Protein AF-A0A2N3QQK0-F1 (afdb_monomer_lite)

pLDDT: mean 73.05, std 14.26, range [42.62, 96.12]

Structure (mmCIF, N/CA/C/O backbone):
data_AF-A0A2N3QQK0-F1
#
_entry.id   AF-A0A2N3QQK0-F1
#
loop_
_atom_site.group_PDB
_atom_site.id
_atom_site.type_symbol
_atom_site.label_atom_id
_atom_site.label_alt_id
_atom_site.label_comp_id
_atom_site.label_asym_id
_atom_site.label_entity_id
_atom_site.label_seq_id
_atom_site.pdbx_PDB_ins_code
_atom_site.Cartn_x
_atom_site.Cartn_y
_atom_site.Cartn_z
_atom_site.occupancy
_atom_site.B_iso_or_equiv
_atom_site.auth_seq_id
_atom_site.auth_comp_id
_atom_site.auth_asym_id
_atom_site.auth_atom_id
_atom_site.pdbx_PDB_model_num
ATOM 1 N N . MET A 1 1 ? 5.206 -11.199 6.654 1.00 63.97 1 MET A N 1
ATOM 2 C CA . MET A 1 1 ? 5.715 -9.999 5.952 1.00 63.97 1 MET A CA 1
ATOM 3 C C . MET A 1 1 ? 6.030 -8.966 7.013 1.00 63.97 1 MET A C 1
ATOM 5 O O . MET A 1 1 ? 5.240 -8.810 7.936 1.00 63.97 1 MET A O 1
ATOM 9 N N . THR A 1 2 ? 7.124 -8.226 6.865 1.00 67.69 2 THR A N 1
ATOM 10 C CA . THR A 1 2 ? 7.518 -7.205 7.840 1.00 67.69 2 THR A CA 1
ATOM 11 C C . THR A 1 2 ? 7.873 -5.904 7.140 1.00 67.69 2 THR A C 1
ATOM 13 O O . THR A 1 2 ? 8.523 -5.914 6.101 1.00 67.69 2 THR A O 1
ATOM 16 N N . ILE A 1 3 ? 7.465 -4.774 7.721 1.00 62.38 3 ILE A N 1
ATOM 17 C CA . ILE A 1 3 ? 8.006 -3.463 7.349 1.00 62.38 3 ILE A CA 1
ATOM 18 C C . ILE A 1 3 ? 8.975 -3.042 8.437 1.00 62.38 3 ILE A C 1
ATOM 20 O O . ILE A 1 3 ? 8.610 -3.002 9.618 1.00 62.38 3 ILE A O 1
ATOM 24 N N . SER A 1 4 ? 10.196 -2.714 8.040 1.00 62.34 4 SER A N 1
ATOM 25 C CA . SER A 1 4 ? 11.224 -2.181 8.925 1.00 62.34 4 SER A CA 1
ATOM 26 C C . SER A 1 4 ? 11.770 -0.876 8.361 1.00 62.34 4 SER A C 1
ATOM 28 O O . SER A 1 4 ? 11.905 -0.707 7.152 1.00 62.34 4 SER A O 1
ATOM 30 N N . ALA A 1 5 ? 12.063 0.079 9.240 1.00 55.03 5 ALA A N 1
ATOM 31 C CA . ALA A 1 5 ? 12.868 1.229 8.860 1.00 55.03 5 ALA A CA 1
ATOM 32 C C . ALA A 1 5 ? 14.339 0.798 8.855 1.00 55.03 5 ALA A C 1
ATOM 34 O O . ALA A 1 5 ? 14.814 0.184 9.814 1.00 55.03 5 ALA A O 1
ATOM 35 N N . THR A 1 6 ? 15.062 1.108 7.786 1.00 54.00 6 THR A N 1
ATOM 36 C CA . THR A 1 6 ? 16.513 0.966 7.742 1.00 54.00 6 THR A CA 1
ATOM 37 C C . THR A 1 6 ? 17.163 2.077 8.567 1.00 54.00 6 THR A C 1
ATOM 39 O O . THR A 1 6 ? 16.572 3.124 8.842 1.00 54.00 6 THR A O 1
ATOM 42 N N . THR A 1 7 ? 18.425 1.882 8.942 1.00 43.94 7 THR A N 1
ATOM 43 C CA . THR A 1 7 ? 19.236 2.884 9.654 1.00 43.94 7 THR A CA 1
ATOM 44 C C . THR A 1 7 ? 19.443 4.186 8.870 1.00 43.94 7 THR A C 1
ATOM 46 O O . THR A 1 7 ? 19.826 5.188 9.469 1.00 43.94 7 THR A O 1
ATOM 49 N N . SER A 1 8 ? 19.161 4.205 7.562 1.00 46.59 8 SER A N 1
ATOM 50 C CA . SER A 1 8 ? 19.188 5.397 6.703 1.00 46.59 8 SER A CA 1
ATOM 51 C C . SER A 1 8 ? 17.847 6.141 6.618 1.00 46.59 8 SER A C 1
ATOM 53 O O . SER A 1 8 ? 17.766 7.149 5.922 1.00 46.59 8 SER A O 1
ATOM 55 N N . GLY A 1 9 ? 16.798 5.672 7.306 1.00 52.69 9 GLY A N 1
ATOM 56 C CA . GLY A 1 9 ? 15.454 6.260 7.240 1.00 52.69 9 GLY A CA 1
ATOM 57 C C . GLY A 1 9 ? 14.627 5.816 6.028 1.00 52.69 9 GLY A C 1
ATOM 58 O O . GLY A 1 9 ? 13.525 6.323 5.825 1.00 52.69 9 GLY A O 1
ATOM 59 N N . THR A 1 10 ? 15.130 4.864 5.240 1.00 62.38 10 THR A N 1
ATOM 60 C CA . THR A 1 10 ? 14.392 4.217 4.147 1.00 62.38 10 THR A CA 1
ATOM 61 C C . THR A 1 10 ? 13.486 3.132 4.730 1.00 62.38 10 THR A C 1
ATOM 63 O O . THR A 1 10 ? 13.866 2.457 5.683 1.00 62.38 10 THR A O 1
ATOM 66 N N . MET A 1 11 ? 12.284 2.930 4.196 1.00 72.31 11 MET A N 1
ATOM 67 C CA . MET A 1 11 ? 11.454 1.793 4.611 1.00 72.31 11 MET A CA 1
ATOM 68 C C . MET A 1 11 ? 11.811 0.574 3.764 1.00 72.31 11 MET A C 1
ATOM 70 O O . MET A 1 11 ? 12.037 0.702 2.569 1.00 72.31 11 MET A O 1
ATOM 74 N N . MET A 1 12 ? 11.865 -0.604 4.371 1.00 78.31 12 MET A N 1
ATOM 75 C CA . MET A 1 12 ? 12.081 -1.876 3.691 1.00 78.31 12 MET A CA 1
ATOM 76 C C . MET A 1 12 ? 10.828 -2.729 3.841 1.00 78.31 12 MET A C 1
ATOM 78 O O . MET A 1 12 ? 10.286 -2.863 4.942 1.00 78.31 12 MET A O 1
ATOM 82 N N . LEU A 1 13 ? 10.376 -3.301 2.734 1.00 79.44 13 LEU A N 1
ATOM 83 C CA . LEU A 1 13 ? 9.324 -4.301 2.696 1.00 79.44 13 LEU A CA 1
ATOM 84 C C . LEU A 1 13 ? 9.964 -5.683 2.607 1.00 79.44 13 LEU A C 1
ATOM 86 O O . LEU A 1 13 ? 10.621 -5.985 1.617 1.00 79.44 13 LEU A O 1
ATOM 90 N N . ASP A 1 14 ? 9.763 -6.508 3.631 1.00 81.75 14 ASP A N 1
ATOM 91 C CA . ASP A 1 14 ? 10.235 -7.891 3.682 1.00 81.75 14 ASP A CA 1
ATOM 92 C C . ASP A 1 14 ? 9.081 -8.877 3.455 1.00 81.75 14 ASP A C 1
ATOM 94 O O . ASP A 1 14 ? 8.146 -8.992 4.257 1.00 81.75 14 ASP A O 1
ATOM 98 N N . LEU A 1 15 ? 9.180 -9.603 2.347 1.00 78.81 15 LEU A N 1
ATOM 99 C CA . LEU A 1 15 ? 8.233 -10.582 1.822 1.00 78.81 15 LEU A CA 1
ATOM 100 C C . LEU A 1 15 ? 8.830 -11.999 1.825 1.00 78.81 15 LEU A C 1
ATOM 102 O O . LEU A 1 15 ? 8.238 -12.908 1.252 1.00 78.81 15 LEU A O 1
ATOM 106 N N . THR A 1 16 ? 9.967 -12.230 2.495 1.00 82.25 16 THR A N 1
ATOM 107 C CA . THR A 1 16 ? 10.677 -13.528 2.523 1.00 82.25 16 THR A CA 1
ATOM 108 C C . THR A 1 16 ? 9.789 -14.700 2.957 1.00 82.25 16 THR A C 1
ATOM 110 O O . THR A 1 16 ? 9.992 -15.828 2.520 1.00 82.25 16 THR A O 1
ATOM 113 N N . GLY A 1 17 ? 8.765 -14.440 3.773 1.00 76.69 17 GLY A N 1
ATOM 114 C CA . GLY A 1 17 ? 7.794 -15.447 4.214 1.00 76.69 17 GLY A CA 1
ATOM 115 C C . GLY A 1 17 ? 6.589 -15.669 3.293 1.00 76.69 17 GLY A C 1
ATOM 116 O O . GLY A 1 17 ? 5.728 -16.460 3.656 1.00 76.69 17 GLY A O 1
ATOM 117 N N . MET A 1 18 ? 6.477 -14.969 2.159 1.00 76.75 18 MET A N 1
ATOM 118 C CA . MET A 1 18 ? 5.292 -15.044 1.288 1.00 76.75 18 MET A CA 1
ATOM 119 C C . MET A 1 18 ? 5.353 -16.157 0.238 1.00 76.75 18 MET A C 1
ATOM 121 O O . MET A 1 18 ? 4.313 -16.550 -0.275 1.00 76.75 18 MET A O 1
ATOM 125 N N . GLY A 1 19 ? 6.534 -16.698 -0.076 1.00 81.75 19 GLY A N 1
ATOM 126 C CA . GLY A 1 19 ? 6.656 -17.785 -1.052 1.00 81.75 19 GLY A CA 1
ATOM 127 C C . GLY A 1 19 ? 6.053 -17.421 -2.415 1.00 81.75 19 GLY A C 1
ATOM 128 O O . GLY A 1 19 ? 6.445 -16.419 -3.010 1.00 81.75 19 GLY A O 1
ATOM 129 N N . GLU A 1 20 ? 5.112 -18.235 -2.899 1.00 80.94 20 GLU A N 1
ATOM 130 C CA . GLU A 1 20 ? 4.430 -18.037 -4.190 1.00 80.94 20 GLU A CA 1
ATOM 131 C C . GLU A 1 20 ? 3.482 -16.828 -4.204 1.00 80.94 20 GLU A C 1
ATOM 133 O O . GLU A 1 20 ? 3.223 -16.278 -5.271 1.00 80.94 20 GLU A O 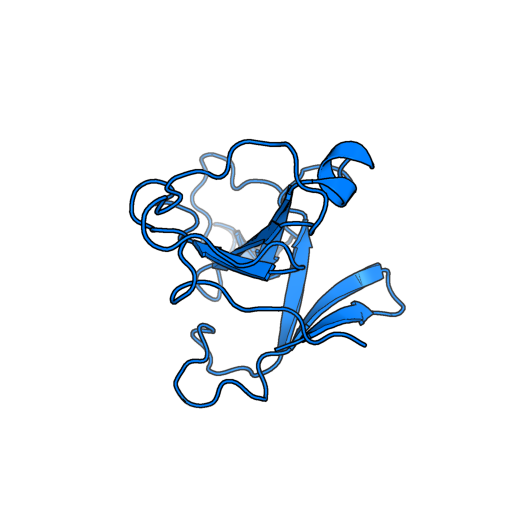1
ATOM 138 N N . ASP A 1 21 ? 3.031 -16.359 -3.037 1.00 76.62 21 ASP A N 1
ATOM 139 C CA . ASP A 1 21 ? 2.149 -15.191 -2.916 1.00 76.62 21 ASP A CA 1
ATOM 140 C C . ASP A 1 21 ? 2.919 -13.861 -2.986 1.00 76.62 21 ASP A C 1
ATOM 142 O O . ASP A 1 21 ? 2.347 -12.788 -2.785 1.00 76.62 21 ASP A O 1
ATOM 146 N N . ASN A 1 22 ? 4.233 -13.905 -3.230 1.00 79.44 22 ASN A N 1
ATOM 147 C CA . ASN A 1 22 ? 5.067 -12.715 -3.301 1.00 79.44 22 ASN A CA 1
ATOM 148 C C . ASN A 1 22 ? 4.644 -11.813 -4.482 1.00 79.44 22 ASN A C 1
ATOM 150 O O . ASN A 1 22 ? 4.799 -12.204 -5.640 1.00 79.44 22 ASN A O 1
ATOM 154 N N . PRO A 1 23 ? 4.176 -10.580 -4.216 1.00 74.50 23 PRO A N 1
ATOM 155 C CA . PRO A 1 23 ? 3.703 -9.666 -5.252 1.00 74.50 23 PRO A CA 1
ATOM 156 C C . PRO A 1 23 ? 4.825 -9.049 -6.107 1.00 74.50 23 PRO A C 1
ATOM 158 O O . PRO A 1 23 ? 4.513 -8.344 -7.066 1.00 74.50 23 PRO A O 1
ATOM 161 N N . LEU A 1 24 ? 6.109 -9.235 -5.766 1.00 78.00 24 LEU A N 1
ATOM 162 C CA . LEU A 1 24 ? 7.218 -8.595 -6.482 1.00 78.00 24 LEU A CA 1
ATOM 163 C C . LEU A 1 24 ? 7.513 -9.278 -7.832 1.00 78.00 24 LEU A C 1
ATOM 165 O O . LEU A 1 24 ? 7.818 -10.471 -7.842 1.00 78.00 24 LEU A O 1
ATOM 169 N N . PRO A 1 25 ? 7.511 -8.538 -8.963 1.00 72.94 25 PRO A N 1
ATOM 170 C CA . PRO A 1 25 ? 7.706 -9.099 -10.304 1.00 72.94 25 PRO A CA 1
ATOM 171 C C . PRO A 1 25 ? 9.015 -9.874 -10.482 1.00 72.94 25 PRO A C 1
ATOM 173 O O . PRO A 1 25 ? 9.047 -10.882 -11.186 1.00 72.94 25 PRO A O 1
ATOM 176 N N . SER A 1 26 ? 10.093 -9.425 -9.839 1.00 75.12 26 SER A N 1
ATOM 177 C CA . SER A 1 26 ? 11.402 -10.089 -9.851 1.00 75.12 26 SER A CA 1
ATOM 178 C C . SER A 1 26 ? 11.500 -11.323 -8.953 1.00 75.12 26 SER A C 1
ATOM 180 O O . SER A 1 26 ? 12.518 -12.015 -8.986 1.00 75.12 26 SER A O 1
ATOM 182 N N . GLY A 1 27 ? 10.496 -11.595 -8.114 1.00 75.56 27 GLY A N 1
ATOM 183 C CA . GLY A 1 27 ? 10.586 -12.608 -7.062 1.00 75.56 27 GLY A CA 1
ATOM 184 C C . GLY A 1 27 ? 11.558 -12.237 -5.935 1.00 75.56 27 GLY A C 1
ATOM 185 O O . GLY A 1 27 ? 11.860 -13.079 -5.088 1.00 75.56 27 GLY A O 1
ATOM 186 N N . ALA A 1 28 ? 12.051 -10.991 -5.904 1.00 81.19 28 ALA A N 1
ATOM 187 C CA . ALA A 1 28 ? 12.845 -10.475 -4.796 1.00 81.19 28 ALA A CA 1
ATOM 188 C C . ALA A 1 28 ? 12.074 -10.641 -3.482 1.00 81.19 28 ALA A C 1
ATOM 190 O O . ALA A 1 28 ? 10.862 -10.466 -3.445 1.00 81.19 28 ALA A O 1
ATOM 191 N N . SER A 1 29 ? 12.753 -10.985 -2.392 1.00 82.69 29 SER A N 1
ATOM 192 C CA . SER A 1 29 ? 12.100 -11.165 -1.091 1.00 82.69 29 SER A CA 1
ATOM 193 C C . SER A 1 29 ? 12.102 -9.898 -0.240 1.00 82.69 29 SER A C 1
ATOM 195 O O . SER A 1 29 ? 11.425 -9.846 0.781 1.00 82.69 29 SER A O 1
ATOM 197 N N . GLN A 1 30 ? 12.864 -8.881 -0.641 1.00 82.94 30 GLN A N 1
ATOM 198 C CA . GLN A 1 30 ? 12.973 -7.599 0.042 1.00 82.94 30 GLN A CA 1
ATOM 199 C C . GLN A 1 30 ? 13.031 -6.477 -0.991 1.00 82.94 30 GLN A C 1
ATOM 201 O O . GLN A 1 30 ? 13.686 -6.621 -2.024 1.00 82.94 30 GLN A O 1
ATOM 206 N N . VAL A 1 31 ? 12.361 -5.361 -0.713 1.00 79.69 31 VAL A N 1
ATOM 207 C CA . VAL A 1 31 ? 12.386 -4.179 -1.581 1.00 79.69 31 VAL A CA 1
ATOM 208 C C . VAL A 1 31 ? 12.326 -2.902 -0.758 1.00 79.69 31 VAL A C 1
ATOM 210 O O . VAL A 1 31 ? 11.565 -2.791 0.207 1.00 79.69 31 VAL A O 1
ATOM 213 N N . GLU A 1 32 ? 13.134 -1.919 -1.142 1.00 79.25 32 GLU A N 1
ATOM 214 C CA . GLU A 1 32 ? 13.042 -0.589 -0.554 1.00 79.25 32 GLU A CA 1
ATOM 215 C C . GLU A 1 32 ? 11.712 0.069 -0.931 1.00 79.25 32 GLU A C 1
ATOM 217 O O . GLU A 1 32 ? 11.184 -0.102 -2.029 1.00 79.25 32 GLU A O 1
ATOM 222 N N . MET A 1 33 ? 11.175 0.862 -0.016 1.00 77.00 33 MET A N 1
ATOM 223 C CA . MET A 1 33 ? 9.954 1.627 -0.189 1.00 77.00 33 MET A CA 1
ATOM 224 C C . MET A 1 33 ? 10.209 3.106 0.071 1.00 77.00 33 MET A C 1
ATOM 226 O O . MET A 1 33 ? 10.926 3.489 1.000 1.00 77.00 33 MET A O 1
ATOM 230 N N . GLY A 1 34 ? 9.545 3.933 -0.731 1.00 74.38 34 GLY A N 1
ATOM 231 C CA . GLY A 1 34 ? 9.444 5.372 -0.543 1.00 74.38 34 GLY A CA 1
ATOM 232 C C . GLY A 1 34 ? 8.024 5.797 -0.181 1.00 74.38 34 GLY A C 1
ATOM 233 O O . GLY A 1 34 ? 7.049 5.088 -0.437 1.00 74.38 34 GLY A O 1
ATOM 234 N N . TYR A 1 35 ? 7.910 6.986 0.403 1.00 74.06 35 TYR A N 1
ATOM 235 C CA . TYR A 1 35 ? 6.631 7.667 0.578 1.00 74.06 35 TYR A CA 1
ATOM 236 C C . TYR A 1 35 ? 6.041 8.036 -0.781 1.00 74.06 35 TYR A C 1
ATOM 238 O O . TYR A 1 35 ? 6.740 8.589 -1.626 1.00 74.06 35 TYR A O 1
ATOM 246 N N . PHE A 1 36 ? 4.738 7.828 -0.976 1.00 71.94 36 PHE A N 1
ATOM 247 C CA . PHE A 1 36 ? 4.047 8.322 -2.169 1.00 71.94 36 PHE A CA 1
ATOM 248 C C . PHE A 1 36 ? 3.700 9.826 -2.046 1.00 71.94 36 PHE A C 1
ATOM 250 O O . PHE A 1 36 ? 2.588 10.261 -2.333 1.00 71.94 36 PHE A O 1
ATOM 257 N N . TYR A 1 37 ? 4.657 10.642 -1.592 1.00 64.19 37 TYR A N 1
ATOM 258 C CA . TYR A 1 37 ? 4.487 12.065 -1.278 1.00 64.19 37 TYR A CA 1
ATOM 259 C C . TYR A 1 37 ? 5.749 12.850 -1.656 1.00 64.19 37 TYR A C 1
ATOM 261 O O . TYR A 1 37 ? 6.856 12.365 -1.447 1.00 64.19 37 TYR A O 1
ATOM 269 N N . GLN A 1 38 ? 5.595 14.072 -2.189 1.00 55.03 38 GLN A N 1
ATOM 270 C CA . GLN A 1 38 ? 6.721 14.930 -2.638 1.00 55.03 38 GLN A CA 1
ATOM 271 C C . GLN A 1 38 ? 7.602 15.447 -1.500 1.00 55.03 38 GLN A C 1
ATOM 273 O O . GLN A 1 38 ? 8.712 15.922 -1.725 1.00 55.03 38 GLN A O 1
AT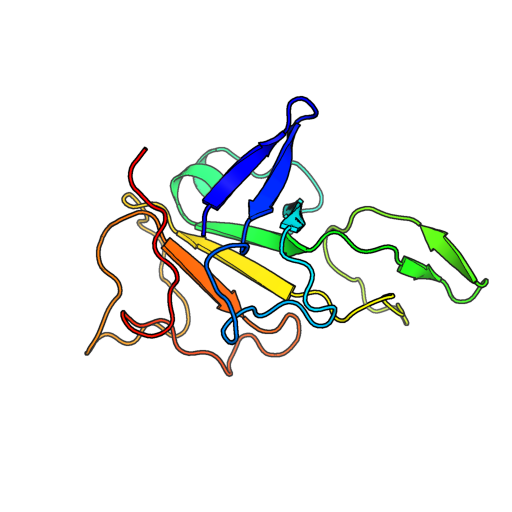OM 278 N N . SER A 1 39 ? 7.112 15.328 -0.277 1.00 59.69 39 SER A N 1
ATOM 279 C CA . SER A 1 39 ? 7.805 15.642 0.959 1.00 59.69 39 SER A CA 1
ATOM 280 C C . SER A 1 39 ? 7.438 14.589 2.005 1.00 59.69 39 SER A C 1
ATOM 282 O O . SER A 1 39 ? 6.443 13.877 1.828 1.00 59.69 39 SER A O 1
ATOM 284 N N . PRO A 1 40 ? 8.206 14.472 3.105 1.00 68.00 40 PRO A N 1
ATOM 285 C CA . PRO A 1 40 ? 7.817 13.619 4.219 1.00 68.00 40 PRO A CA 1
ATOM 286 C C . PRO A 1 40 ? 6.371 13.924 4.651 1.00 68.00 40 PRO A C 1
ATOM 288 O O . PRO A 1 40 ? 6.045 15.097 4.872 1.00 68.00 40 PRO A O 1
ATOM 291 N N . PRO A 1 41 ? 5.494 12.908 4.737 1.00 67.69 41 PRO A N 1
ATOM 292 C CA . PRO A 1 41 ? 4.098 13.122 5.084 1.00 67.69 41 PRO A CA 1
ATOM 293 C C . PRO A 1 41 ? 3.962 13.663 6.518 1.00 67.69 41 PRO A C 1
ATOM 295 O O . PRO A 1 41 ? 4.779 13.336 7.385 1.00 67.69 41 PRO A O 1
ATOM 298 N N . PRO A 1 42 ? 2.940 14.495 6.798 1.00 74.75 42 PRO A N 1
ATOM 299 C CA . PRO A 1 42 ? 2.692 14.993 8.147 1.00 74.75 42 PRO A CA 1
ATOM 300 C C . PRO A 1 42 ? 2.306 13.847 9.093 1.00 74.75 42 PRO A C 1
ATOM 302 O O . PRO A 1 42 ? 1.791 12.815 8.661 1.00 74.75 42 PRO A O 1
ATOM 305 N N . ALA A 1 43 ? 2.487 14.053 10.402 1.00 76.56 43 ALA A N 1
ATOM 306 C CA . ALA A 1 43 ? 2.185 13.044 11.425 1.00 76.56 43 ALA A CA 1
ATOM 307 C C . ALA A 1 43 ? 0.751 12.491 11.328 1.00 76.56 43 ALA A C 1
ATOM 309 O O . ALA A 1 43 ? 0.548 11.293 11.468 1.00 76.56 43 ALA A O 1
ATOM 310 N N . SER A 1 44 ? -0.230 13.327 10.971 1.00 78.06 44 SER A N 1
ATOM 311 C CA . SER A 1 44 ? -1.624 12.898 10.799 1.00 78.06 44 SER A CA 1
ATOM 312 C C . SER A 1 44 ? -1.810 11.806 9.739 1.00 78.06 44 SER A C 1
ATOM 314 O O . SER A 1 44 ? -2.689 10.965 9.890 1.00 78.06 44 SER A O 1
ATOM 316 N N . VAL A 1 45 ? -0.990 11.804 8.685 1.00 78.69 45 VAL A N 1
ATOM 317 C CA . VAL A 1 45 ? -0.994 10.767 7.640 1.00 78.69 45 VAL A CA 1
ATOM 318 C C . VAL A 1 45 ? -0.305 9.505 8.161 1.00 78.69 45 VAL A C 1
ATOM 320 O O . VAL A 1 45 ? -0.820 8.404 8.000 1.00 78.69 45 VAL A O 1
ATOM 323 N N . LEU A 1 46 ? 0.824 9.657 8.862 1.00 75.44 46 LEU A N 1
ATOM 324 C CA . LEU A 1 46 ? 1.533 8.534 9.488 1.00 75.44 46 LEU A CA 1
ATOM 325 C C . LEU A 1 46 ? 0.672 7.800 10.529 1.00 75.44 46 LEU A C 1
ATOM 327 O O . LEU A 1 46 ? 0.770 6.578 10.651 1.00 75.44 46 LEU A O 1
ATOM 331 N N . ASP A 1 47 ? -0.181 8.529 11.246 1.00 81.94 47 ASP A N 1
ATOM 332 C CA . ASP A 1 47 ? -1.042 7.990 12.298 1.00 81.94 47 ASP A CA 1
ATOM 333 C C . ASP A 1 47 ? -2.352 7.376 11.764 1.00 81.94 47 ASP A C 1
ATOM 335 O O . ASP A 1 47 ? -2.989 6.603 12.483 1.00 81.94 47 ASP A O 1
ATOM 339 N N . ASN A 1 48 ? -2.734 7.661 10.508 1.00 87.69 48 ASN A N 1
ATOM 340 C CA . ASN A 1 48 ? -3.941 7.131 9.854 1.00 87.69 48 ASN A CA 1
ATOM 341 C C . ASN A 1 48 ? -3.600 6.155 8.718 1.00 87.69 48 ASN A C 1
ATOM 343 O O . ASN A 1 48 ? -3.516 4.945 8.944 1.00 87.69 48 ASN A O 1
ATOM 347 N N . GLN A 1 49 ? -3.415 6.671 7.502 1.00 88.38 49 GLN A N 1
ATOM 348 C CA . GLN A 1 49 ? -3.115 5.891 6.304 1.00 88.38 49 GLN A CA 1
ATOM 349 C C . GLN A 1 49 ? -1.882 6.465 5.619 1.00 88.38 49 GLN A C 1
ATOM 351 O O . GLN A 1 49 ? -1.845 7.640 5.269 1.00 88.38 49 GLN A O 1
ATOM 356 N N . LEU A 1 50 ? -0.887 5.617 5.386 1.00 83.19 50 LEU A N 1
ATOM 357 C CA . LEU A 1 50 ? 0.354 5.992 4.728 1.00 83.19 50 LEU A CA 1
ATOM 358 C C . LEU A 1 50 ? 0.449 5.300 3.368 1.00 83.19 50 LEU A C 1
ATOM 360 O O . LEU A 1 50 ? 0.642 4.083 3.306 1.00 83.19 50 LEU A O 1
ATOM 364 N N . GLU A 1 51 ? 0.360 6.083 2.290 1.00 81.88 51 GLU A N 1
ATOM 365 C CA . GLU A 1 51 ? 0.630 5.599 0.933 1.00 81.88 51 GLU A CA 1
ATOM 366 C C . GLU A 1 51 ? 2.150 5.505 0.685 1.00 81.88 51 GLU A C 1
ATOM 368 O O . GLU A 1 51 ? 2.921 6.443 0.920 1.00 81.88 51 GLU A O 1
ATOM 373 N N . MET A 1 52 ? 2.587 4.353 0.188 1.00 79.50 52 MET A N 1
ATOM 374 C CA . MET A 1 52 ? 3.977 4.004 -0.095 1.00 79.50 52 MET A CA 1
ATOM 375 C C . MET A 1 52 ? 4.086 3.377 -1.483 1.00 79.50 52 MET A C 1
ATOM 377 O O . MET A 1 52 ? 3.111 2.872 -2.039 1.00 79.50 52 MET A O 1
ATOM 381 N N . VAL A 1 53 ? 5.287 3.376 -2.047 1.00 79.12 53 VAL A N 1
ATOM 382 C CA . VAL A 1 53 ? 5.575 2.759 -3.345 1.00 79.12 53 VAL A CA 1
ATOM 383 C C . VAL A 1 53 ? 6.936 2.072 -3.305 1.00 79.12 53 VAL A C 1
ATOM 385 O O . VAL A 1 53 ? 7.853 2.566 -2.647 1.00 79.12 53 VAL A O 1
ATOM 388 N N . THR A 1 54 ? 7.081 0.938 -3.994 1.00 76.75 54 THR A N 1
ATOM 389 C CA . THR A 1 54 ? 8.399 0.317 -4.215 1.00 76.75 54 THR A CA 1
ATOM 390 C C . THR A 1 54 ? 9.366 1.312 -4.852 1.00 76.75 54 THR A C 1
ATOM 392 O O . THR A 1 54 ? 9.020 1.985 -5.827 1.00 76.75 54 THR A O 1
ATOM 395 N N . HIS A 1 55 ? 10.584 1.372 -4.323 1.00 71.69 55 HIS A N 1
ATOM 396 C CA . HIS A 1 55 ? 11.669 2.181 -4.853 1.00 71.69 55 HIS A CA 1
ATOM 397 C C . HIS A 1 55 ? 12.196 1.544 -6.148 1.00 71.69 55 HIS A C 1
ATOM 399 O O . HIS A 1 55 ? 12.710 0.429 -6.129 1.00 71.69 55 HIS A O 1
ATOM 405 N N . TRP A 1 56 ? 12.077 2.261 -7.268 1.00 64.69 56 TRP A N 1
ATOM 406 C CA . TRP A 1 56 ? 12.620 1.863 -8.569 1.00 64.69 56 TRP A CA 1
ATOM 407 C C . TRP A 1 56 ? 13.319 3.034 -9.239 1.00 64.69 56 TRP A C 1
ATOM 409 O O . TRP A 1 56 ? 12.923 4.184 -9.049 1.00 64.69 56 TRP A O 1
ATOM 419 N N . ALA A 1 57 ? 14.308 2.722 -10.074 1.00 54.03 57 ALA A N 1
ATOM 420 C CA . ALA A 1 57 ? 14.962 3.706 -10.918 1.00 54.03 57 ALA A CA 1
ATOM 421 C C . ALA A 1 57 ? 14.079 4.057 -12.125 1.00 54.03 57 ALA A C 1
ATOM 423 O O . ALA A 1 57 ? 13.527 3.180 -12.798 1.00 54.03 57 ALA A O 1
ATOM 424 N N . ILE A 1 58 ? 13.983 5.350 -12.420 1.00 55.94 58 ILE A N 1
ATOM 425 C CA . ILE A 1 58 ? 13.329 5.875 -13.618 1.00 55.94 58 ILE A CA 1
ATOM 426 C C . ILE A 1 58 ? 14.303 5.783 -14.761 1.00 55.94 58 ILE A C 1
ATOM 428 O O . ILE A 1 58 ? 15.338 6.436 -14.699 1.00 55.94 58 ILE A O 1
ATOM 432 N N . GLN A 1 59 ? 13.958 5.093 -15.840 1.00 53.03 59 GLN A N 1
ATOM 433 C CA . GLN A 1 59 ? 14.633 5.335 -17.102 1.00 53.03 59 GLN A CA 1
ATOM 434 C C . GLN A 1 59 ? 13.962 6.521 -17.799 1.00 53.03 59 GLN A C 1
ATOM 436 O O . GLN A 1 59 ? 12.800 6.457 -18.211 1.00 53.03 59 GLN A O 1
ATOM 441 N N . THR A 1 60 ? 14.688 7.631 -17.905 1.00 58.31 60 THR A N 1
ATOM 442 C CA . THR A 1 60 ? 14.232 8.789 -18.677 1.00 58.31 60 THR A CA 1
ATOM 443 C C . THR A 1 60 ? 14.355 8.513 -20.178 1.00 58.31 60 THR A C 1
ATOM 445 O O . THR A 1 60 ? 15.050 7.591 -20.611 1.00 58.31 60 THR A O 1
ATOM 448 N N . ALA A 1 61 ? 13.739 9.360 -21.009 1.00 55.03 61 ALA A N 1
ATOM 449 C CA . ALA A 1 61 ? 13.871 9.277 -22.466 1.00 55.03 61 ALA A CA 1
ATOM 450 C C . ALA A 1 61 ? 15.331 9.392 -22.968 1.00 55.03 61 ALA A C 1
ATOM 452 O O . ALA A 1 61 ? 15.621 8.971 -24.085 1.00 55.03 61 ALA A O 1
ATOM 453 N N . SER A 1 62 ? 16.254 9.934 -22.160 1.00 59.84 62 SER A N 1
ATOM 454 C CA . SER A 1 62 ? 17.691 9.991 -22.471 1.00 59.84 62 SER A CA 1
ATOM 455 C C . SER A 1 62 ? 18.463 8.729 -22.068 1.00 59.84 62 SER A C 1
ATOM 457 O O . SER A 1 62 ? 19.677 8.683 -22.246 1.00 59.84 62 SER A O 1
ATOM 459 N N . GLY A 1 63 ? 17.792 7.716 -21.509 1.00 50.31 63 GLY A N 1
ATOM 460 C CA . GLY A 1 63 ? 18.423 6.501 -20.991 1.00 50.31 63 GLY A CA 1
ATOM 461 C C . GLY A 1 63 ? 19.137 6.693 -19.650 1.00 50.31 63 GLY A C 1
ATOM 462 O O . GLY A 1 63 ? 19.802 5.771 -19.182 1.00 50.31 63 GLY A O 1
ATOM 463 N N . THR A 1 64 ? 19.005 7.870 -19.031 1.00 49.31 64 THR A N 1
ATOM 464 C CA . THR A 1 64 ? 19.561 8.155 -17.706 1.00 49.31 64 THR A CA 1
ATOM 465 C C . THR A 1 64 ? 18.657 7.553 -16.641 1.00 49.31 64 THR A C 1
ATOM 467 O O . THR A 1 64 ? 17.434 7.662 -16.739 1.00 49.31 64 THR A O 1
ATOM 470 N N . PHE A 1 65 ? 19.265 6.951 -15.619 1.00 52.19 65 PHE A N 1
ATOM 471 C CA . PHE A 1 65 ? 18.552 6.480 -14.440 1.00 52.19 65 PHE A CA 1
ATOM 472 C C . PHE A 1 65 ? 18.548 7.564 -13.358 1.00 52.19 65 PHE A C 1
ATOM 474 O O . PHE A 1 65 ? 19.615 7.958 -12.891 1.00 52.19 65 PHE A O 1
ATOM 481 N N . GLU A 1 66 ? 17.369 8.046 -12.964 1.00 51.56 66 GLU A N 1
ATOM 482 C CA . GLU A 1 66 ? 17.201 9.017 -11.871 1.00 51.56 66 GLU A CA 1
ATOM 483 C C . GLU A 1 66 ? 16.096 8.588 -10.893 1.00 51.56 66 GLU A C 1
ATOM 485 O O . GLU A 1 66 ? 15.163 7.893 -11.278 1.00 51.56 66 GLU A O 1
ATOM 490 N N . GLY A 1 67 ? 16.179 9.070 -9.648 1.00 51.44 67 GLY A N 1
ATOM 491 C CA . GLY A 1 67 ? 15.014 9.336 -8.795 1.00 51.44 67 GLY A CA 1
ATOM 492 C C . GLY A 1 67 ? 14.536 8.247 -7.823 1.00 51.44 67 GLY A C 1
ATOM 493 O O . GLY A 1 67 ? 14.363 7.086 -8.171 1.00 51.44 67 GLY A O 1
ATOM 494 N N . THR A 1 68 ? 14.224 8.713 -6.610 1.00 50.94 68 THR A N 1
ATOM 495 C CA . THR A 1 68 ? 13.256 8.164 -5.647 1.00 50.94 68 THR A CA 1
ATOM 496 C C . THR A 1 68 ? 11.926 8.879 -5.915 1.00 50.94 68 THR A C 1
ATOM 498 O O . THR A 1 68 ? 11.920 10.107 -6.006 1.00 50.94 68 THR A O 1
ATOM 501 N N . TYR A 1 69 ? 10.805 8.172 -6.096 1.00 52.81 69 TYR A N 1
ATOM 502 C CA . TYR A 1 69 ? 9.574 8.837 -6.544 1.00 52.81 69 TYR A CA 1
ATOM 503 C C . TYR A 1 69 ? 8.708 9.429 -5.443 1.00 52.81 69 TYR A C 1
ATOM 505 O O . TYR A 1 69 ? 8.316 8.754 -4.496 1.00 52.81 69 TYR A O 1
ATOM 513 N N . ALA A 1 70 ? 8.234 10.631 -5.757 1.00 43.72 70 ALA A N 1
ATOM 514 C 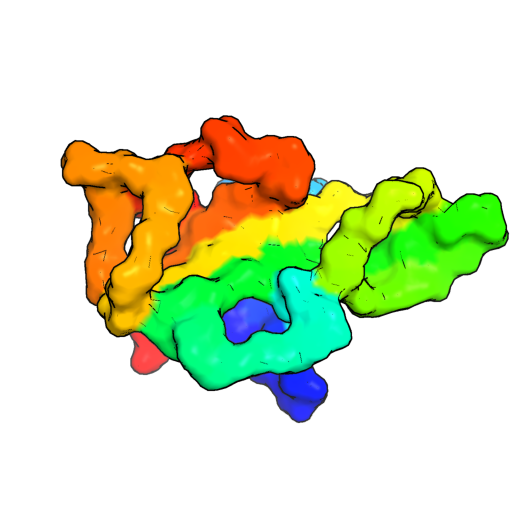CA . ALA A 1 70 ? 6.932 11.136 -5.389 1.00 43.72 70 ALA A CA 1
ATOM 515 C C . ALA A 1 70 ? 6.145 11.468 -6.659 1.00 43.72 70 ALA A C 1
ATOM 517 O O . ALA A 1 70 ? 6.608 12.281 -7.451 1.00 43.72 70 ALA A O 1
ATOM 518 N N . THR A 1 71 ? 4.985 10.823 -6.824 1.00 44.94 71 THR A N 1
ATOM 519 C CA . THR A 1 71 ? 3.989 11.023 -7.898 1.00 44.94 71 THR A CA 1
ATOM 520 C C . THR A 1 71 ? 4.554 11.045 -9.333 1.00 44.94 71 THR A C 1
ATOM 522 O O . THR A 1 71 ? 5.137 12.046 -9.746 1.00 44.94 71 THR A O 1
ATOM 525 N N . PRO A 1 72 ? 4.332 10.002 -10.160 1.00 49.25 72 PRO A N 1
ATOM 526 C CA . PRO A 1 72 ? 4.592 10.132 -11.587 1.00 49.25 72 PRO A CA 1
ATOM 527 C C . PRO A 1 72 ? 3.732 11.280 -12.134 1.00 49.25 72 PRO A C 1
ATOM 529 O O . PRO A 1 72 ? 2.503 11.210 -12.135 1.00 49.25 72 PRO A O 1
ATOM 532 N N . GLY A 1 73 ? 4.379 12.374 -12.543 1.00 45.44 73 GLY A N 1
ATOM 533 C CA . GLY A 1 73 ? 3.739 13.393 -13.367 1.00 45.44 73 GLY A CA 1
ATOM 534 C C . GLY A 1 73 ? 3.325 12.788 -14.710 1.00 45.44 73 GLY A C 1
ATOM 535 O O . GLY A 1 73 ? 3.756 11.696 -15.070 1.00 45.44 73 GLY A O 1
ATOM 536 N N . ALA A 1 74 ? 2.497 13.491 -15.478 1.00 42.62 74 ALA A N 1
ATOM 537 C CA . ALA A 1 74 ? 2.162 13.087 -16.842 1.00 42.62 74 ALA A CA 1
ATOM 538 C C . ALA A 1 74 ? 3.415 13.169 -17.740 1.00 42.62 74 ALA A C 1
ATOM 540 O O . ALA A 1 74 ? 3.682 14.187 -18.373 1.00 42.62 74 ALA A O 1
ATOM 541 N N . GLY A 1 75 ? 4.218 12.111 -17.749 1.00 50.91 75 GLY A N 1
ATOM 542 C CA . GLY A 1 75 ? 5.431 11.963 -18.541 1.00 50.91 75 GLY A CA 1
ATOM 543 C C . GLY A 1 75 ? 5.667 10.491 -18.868 1.00 50.91 75 GLY A C 1
ATOM 544 O O . GLY A 1 75 ? 5.231 9.606 -18.135 1.00 50.91 75 GLY A O 1
ATOM 545 N N . SER A 1 76 ? 6.334 10.224 -19.992 1.00 51.97 76 SER A N 1
ATOM 546 C CA . SER A 1 76 ? 6.670 8.867 -20.437 1.00 51.97 76 SER A CA 1
ATOM 547 C C . SER A 1 76 ? 7.817 8.299 -19.598 1.00 51.97 76 SER A C 1
ATOM 549 O O . SER A 1 76 ? 8.974 8.318 -20.015 1.00 51.97 76 SER A O 1
ATOM 551 N N . TYR A 1 77 ? 7.504 7.841 -18.391 1.00 56.62 77 TYR A N 1
ATOM 552 C CA . TYR A 1 77 ? 8.449 7.151 -17.522 1.00 56.62 77 TYR A CA 1
ATOM 553 C C . TYR A 1 77 ? 8.446 5.654 -17.832 1.00 56.62 77 TYR A C 1
ATOM 555 O O . TYR A 1 77 ? 7.383 5.045 -17.925 1.00 56.62 77 TYR A O 1
ATOM 563 N N . THR A 1 78 ? 9.631 5.058 -17.982 1.00 61.00 78 THR A N 1
ATOM 564 C CA . THR A 1 78 ? 9.783 3.598 -18.019 1.00 61.00 78 THR A CA 1
ATOM 565 C C . THR A 1 78 ? 10.455 3.169 -16.727 1.00 61.00 78 THR A C 1
ATOM 567 O O . THR A 1 78 ? 11.550 3.629 -16.408 1.00 61.00 78 THR A O 1
ATOM 570 N N . PHE A 1 79 ? 9.781 2.323 -15.960 1.00 66.50 79 PHE A N 1
ATOM 571 C CA . PHE A 1 79 ? 10.349 1.730 -14.757 1.00 66.50 79 PHE A CA 1
ATOM 572 C C . PHE A 1 79 ? 11.108 0.458 -15.130 1.00 66.50 79 PHE A C 1
ATOM 574 O O . PHE A 1 79 ? 10.720 -0.239 -16.069 1.00 66.50 79 PHE A O 1
ATOM 581 N N . THR A 1 80 ? 12.164 0.130 -14.384 1.00 67.94 80 THR A N 1
ATOM 582 C CA . THR A 1 80 ? 12.854 -1.162 -14.540 1.00 67.94 80 THR A CA 1
ATOM 583 C C . THR A 1 80 ? 11.931 -2.343 -14.228 1.00 67.94 80 THR A C 1
ATOM 585 O O . THR A 1 80 ? 12.034 -3.380 -14.872 1.00 67.94 80 THR A O 1
ATOM 588 N N . GLU A 1 81 ? 10.997 -2.159 -13.291 1.00 69.69 81 GLU A N 1
ATOM 589 C CA . GLU A 1 81 ? 9.895 -3.073 -12.976 1.00 69.69 81 GLU A CA 1
ATOM 590 C C . GLU A 1 81 ? 8.632 -2.254 -12.657 1.00 69.69 81 GLU A C 1
ATOM 592 O O . GLU A 1 81 ? 8.756 -1.122 -12.183 1.00 69.69 81 GLU A O 1
ATOM 597 N N . PRO A 1 82 ? 7.414 -2.779 -12.896 1.00 72.38 82 PRO A N 1
ATOM 598 C CA . PRO A 1 82 ? 6.186 -2.072 -12.544 1.00 72.38 82 PRO A CA 1
ATOM 599 C C . PRO A 1 82 ? 6.170 -1.675 -11.056 1.00 72.38 82 PRO A C 1
ATOM 601 O O . PRO A 1 82 ? 6.313 -2.547 -10.193 1.00 72.38 82 PRO A O 1
ATOM 604 N N . PRO A 1 83 ? 5.988 -0.385 -10.720 1.00 73.19 83 PRO A N 1
ATOM 605 C CA . PRO A 1 83 ? 5.946 0.041 -9.333 1.00 73.19 83 PRO A CA 1
ATOM 606 C C . PRO A 1 83 ? 4.686 -0.498 -8.659 1.00 73.19 83 PRO A C 1
ATOM 608 O O . PRO A 1 83 ? 3.579 -0.392 -9.191 1.00 73.19 83 PRO A O 1
ATOM 611 N N . ILE A 1 84 ? 4.849 -1.024 -7.450 1.00 76.94 84 ILE A N 1
ATOM 612 C CA . ILE A 1 84 ? 3.732 -1.475 -6.630 1.00 76.94 84 ILE A CA 1
ATOM 613 C C . ILE A 1 84 ? 3.433 -0.400 -5.600 1.00 76.94 84 ILE A C 1
ATOM 615 O O . ILE A 1 84 ? 4.338 0.078 -4.909 1.00 76.94 84 ILE A O 1
ATOM 619 N N . ARG A 1 85 ? 2.156 -0.021 -5.498 1.00 80.00 85 ARG A N 1
ATOM 620 C CA . ARG A 1 85 ? 1.687 0.875 -4.450 1.00 80.00 85 ARG A CA 1
ATOM 621 C C . ARG A 1 85 ? 1.148 0.064 -3.280 1.00 80.00 85 ARG A C 1
ATOM 623 O O . ARG A 1 85 ? 0.427 -0.921 -3.449 1.00 80.00 85 ARG A O 1
ATOM 630 N N . PHE A 1 86 ? 1.487 0.530 -2.092 1.00 82.50 86 PHE A N 1
ATOM 631 C CA . PHE A 1 86 ? 1.039 -0.028 -0.835 1.00 82.50 86 PHE A CA 1
ATOM 632 C C . PHE A 1 86 ? 0.384 1.065 -0.017 1.00 82.50 86 PHE A C 1
ATOM 634 O O . PHE A 1 86 ? 0.860 2.197 0.004 1.00 82.50 86 PHE A O 1
ATOM 641 N N . THR A 1 87 ? -0.653 0.714 0.724 1.00 86.06 87 THR A N 1
ATOM 642 C CA . THR A 1 87 ? -1.160 1.581 1.782 1.00 86.06 87 THR A CA 1
ATOM 643 C C . THR A 1 87 ? -1.053 0.837 3.098 1.00 86.06 87 THR A C 1
ATOM 645 O O . THR A 1 87 ? -1.611 -0.251 3.247 1.00 86.06 87 THR A O 1
ATOM 648 N N . ARG A 1 88 ? -0.314 1.415 4.048 1.00 87.19 88 ARG A N 1
ATOM 649 C CA . ARG A 1 88 ? -0.322 0.966 5.442 1.00 87.19 88 ARG A CA 1
ATOM 650 C C . ARG A 1 88 ? -1.454 1.682 6.163 1.00 87.19 88 ARG A C 1
ATOM 652 O O . ARG A 1 88 ? -1.496 2.909 6.168 1.00 87.19 88 ARG A O 1
ATOM 659 N N . VAL A 1 89 ? -2.323 0.913 6.803 1.00 89.12 89 VAL A N 1
ATOM 660 C CA . VAL A 1 89 ? -3.412 1.417 7.636 1.00 89.12 89 VAL A CA 1
ATOM 661 C C . VAL A 1 89 ? -3.069 1.164 9.097 1.00 89.12 89 VAL A C 1
ATOM 663 O O . VAL A 1 89 ? -2.789 0.035 9.499 1.00 89.12 89 VAL A O 1
ATOM 666 N N . SER A 1 90 ? -3.070 2.242 9.875 1.00 87.06 90 SER A N 1
ATOM 667 C CA . SER A 1 90 ? -2.876 2.221 11.321 1.00 87.06 90 SER A CA 1
ATOM 668 C C . SER A 1 90 ? -4.086 1.598 12.031 1.00 87.06 90 SER A C 1
ATOM 670 O O . SER A 1 90 ? -5.221 1.826 11.607 1.00 87.06 90 SER A O 1
ATOM 672 N N . PRO A 1 91 ? -3.905 0.898 13.168 1.00 86.81 91 PRO A N 1
ATOM 673 C CA . PRO A 1 91 ? -5.014 0.447 14.013 1.00 86.81 91 PRO A CA 1
ATOM 674 C C . PRO A 1 91 ? -5.887 1.601 14.518 1.00 86.81 91 PRO A C 1
ATOM 676 O O . PRO A 1 91 ? -7.050 1.393 14.850 1.00 86.81 91 PRO A O 1
ATOM 679 N N . ALA A 1 92 ? -5.325 2.810 14.587 1.00 87.25 92 ALA A N 1
ATOM 680 C CA . ALA A 1 92 ? -6.021 4.022 15.001 1.00 87.25 92 ALA A CA 1
ATOM 681 C C . ALA A 1 92 ? -6.617 4.808 13.820 1.00 87.25 92 ALA A C 1
ATOM 683 O O . ALA A 1 92 ? -7.037 5.947 14.010 1.00 87.25 92 ALA A O 1
ATOM 684 N N . ASN A 1 93 ? -6.637 4.236 12.609 1.00 88.88 93 ASN A N 1
ATOM 685 C CA . ASN A 1 93 ? -7.153 4.916 11.430 1.00 88.88 93 ASN A CA 1
ATOM 686 C C . ASN A 1 93 ? -8.609 5.367 11.628 1.00 88.88 93 ASN A C 1
ATOM 688 O O . ASN A 1 93 ? -9.497 4.571 11.928 1.00 88.88 93 ASN A O 1
ATOM 692 N N . THR A 1 94 ? -8.841 6.654 11.392 1.00 88.81 94 THR A N 1
ATOM 693 C CA . THR A 1 94 ? -10.165 7.291 11.423 1.00 88.81 94 THR A CA 1
ATOM 694 C C . THR A 1 94 ? -10.650 7.705 10.036 1.00 88.81 94 THR A C 1
ATOM 696 O O . THR A 1 94 ? -11.804 8.103 9.874 1.00 88.81 94 THR A O 1
ATOM 699 N N . GLU A 1 95 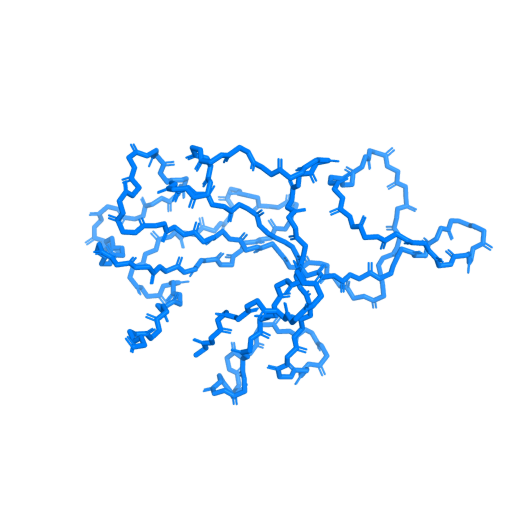? -9.789 7.604 9.022 1.00 88.62 95 GLU A N 1
ATOM 700 C CA . GLU A 1 95 ? -10.109 7.982 7.652 1.00 88.62 95 GLU A CA 1
ATOM 701 C C . GLU A 1 95 ? -10.860 6.865 6.914 1.00 88.62 95 GLU A C 1
ATOM 703 O O . GLU A 1 95 ? -10.725 5.676 7.214 1.00 88.62 95 GLU A O 1
ATOM 708 N N . THR A 1 96 ? -11.646 7.246 5.905 1.00 89.00 96 THR A N 1
ATOM 709 C CA . THR A 1 96 ? -12.342 6.275 5.049 1.00 89.00 96 THR A CA 1
ATOM 710 C C . THR A 1 96 ? -11.330 5.469 4.240 1.00 89.00 96 THR A C 1
ATOM 712 O O . THR A 1 96 ? -10.418 6.030 3.635 1.00 89.00 96 THR A O 1
ATOM 715 N N . ILE A 1 97 ? -11.509 4.151 4.204 1.00 89.31 97 ILE A N 1
ATOM 716 C CA . ILE A 1 97 ? -10.713 3.251 3.368 1.00 89.31 97 ILE A CA 1
ATOM 717 C C . ILE A 1 97 ? -11.457 3.060 2.047 1.00 89.31 97 ILE A C 1
ATOM 719 O O . ILE A 1 97 ? -12.622 2.654 2.030 1.00 89.31 97 ILE A O 1
ATOM 723 N N . ALA A 1 98 ? -10.796 3.377 0.936 1.00 86.12 98 ALA A N 1
ATOM 724 C CA . ALA A 1 98 ? -11.372 3.190 -0.391 1.00 86.12 98 ALA A CA 1
ATOM 725 C C . ALA A 1 98 ? -11.595 1.696 -0.686 1.00 86.12 98 ALA A C 1
ATOM 727 O O . ALA A 1 98 ? -10.754 0.864 -0.352 1.00 86.12 98 ALA A O 1
ATOM 728 N N . ASN A 1 99 ? -12.723 1.374 -1.329 1.00 88.56 99 ASN A N 1
ATOM 729 C CA . ASN A 1 99 ? -13.114 0.014 -1.728 1.00 88.56 99 ASN A CA 1
ATOM 730 C C . ASN A 1 99 ? -13.089 -1.023 -0.586 1.00 88.56 99 ASN A C 1
ATOM 732 O O . ASN A 1 99 ? -12.788 -2.198 -0.811 1.00 88.56 99 ASN A O 1
ATOM 736 N N . LEU A 1 100 ? -13.388 -0.584 0.641 1.00 92.12 100 LEU A N 1
ATOM 737 C CA . LEU A 1 100 ? -13.537 -1.462 1.796 1.00 92.12 100 LEU A CA 1
ATOM 738 C C . LEU A 1 100 ? -14.748 -2.385 1.618 1.00 92.12 100 L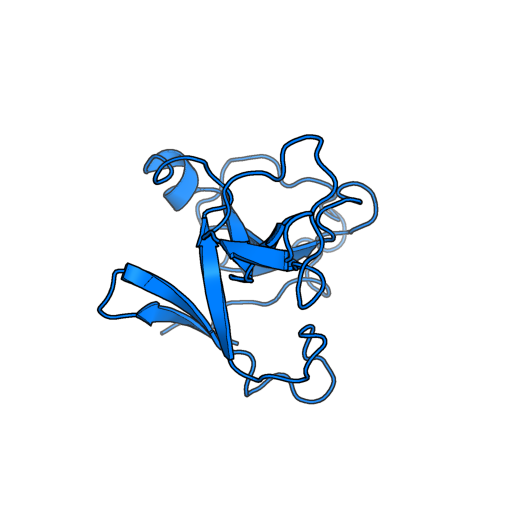EU A C 1
ATOM 740 O O . LEU A 1 100 ? -15.876 -1.916 1.459 1.00 92.12 100 LEU A O 1
ATOM 744 N N . ASP A 1 101 ? -14.515 -3.689 1.716 1.00 94.12 101 ASP A N 1
ATOM 745 C CA . ASP A 1 101 ? -15.572 -4.675 1.881 1.00 94.12 101 ASP A CA 1
ATOM 746 C C . ASP A 1 101 ? -16.096 -4.621 3.320 1.00 94.12 101 ASP A C 1
ATOM 748 O O . ASP A 1 101 ? -15.437 -5.044 4.272 1.00 94.12 101 ASP A O 1
ATOM 752 N N . THR A 1 102 ? -17.299 -4.080 3.489 1.00 92.56 102 THR A N 1
ATOM 753 C CA . THR A 1 102 ? -17.943 -3.958 4.800 1.00 92.56 102 THR A CA 1
ATOM 754 C C . THR A 1 102 ? -18.529 -5.274 5.307 1.00 92.56 102 THR A C 1
ATOM 756 O O . THR A 1 102 ? -18.822 -5.372 6.499 1.00 92.56 102 THR A O 1
ATOM 759 N N . ALA A 1 103 ? -18.688 -6.287 4.446 1.00 96.12 103 ALA A N 1
ATOM 760 C CA . ALA A 1 103 ? -19.141 -7.617 4.843 1.00 96.12 103 ALA A CA 1
ATOM 761 C C . ALA A 1 103 ? -17.996 -8.474 5.408 1.00 96.12 103 ALA A C 1
ATOM 763 O O . ALA A 1 103 ? -18.246 -9.343 6.244 1.00 96.12 103 ALA A O 1
ATOM 764 N N . ASN A 1 104 ? -16.754 -8.204 4.994 1.00 94.38 104 ASN A N 1
ATOM 765 C CA . ASN A 1 104 ? -15.548 -8.872 5.483 1.00 94.38 104 ASN A CA 1
ATOM 766 C C . ASN A 1 104 ? -14.393 -7.874 5.723 1.00 94.38 104 ASN A C 1
ATOM 768 O O . ASN A 1 104 ? -13.361 -7.936 5.044 1.00 94.38 104 ASN A O 1
ATOM 772 N N . PRO A 1 105 ? -14.543 -6.917 6.658 1.00 93.62 105 PRO A N 1
ATOM 773 C CA . PRO A 1 105 ? -13.543 -5.877 6.851 1.00 93.62 105 PRO A CA 1
ATOM 774 C C . PRO A 1 105 ? -12.251 -6.444 7.463 1.00 93.62 105 PRO A C 1
ATOM 776 O O . PRO A 1 105 ? -12.301 -7.393 8.256 1.00 93.62 105 PRO A O 1
ATOM 779 N N . PRO A 1 106 ? -11.083 -5.841 7.175 1.00 92.56 106 PRO A N 1
ATOM 780 C CA . PRO A 1 106 ? -9.865 -6.119 7.921 1.00 92.56 106 PRO A CA 1
ATOM 781 C C . PRO A 1 106 ? -10.054 -5.962 9.431 1.00 92.56 106 PRO A C 1
ATOM 783 O O . PRO 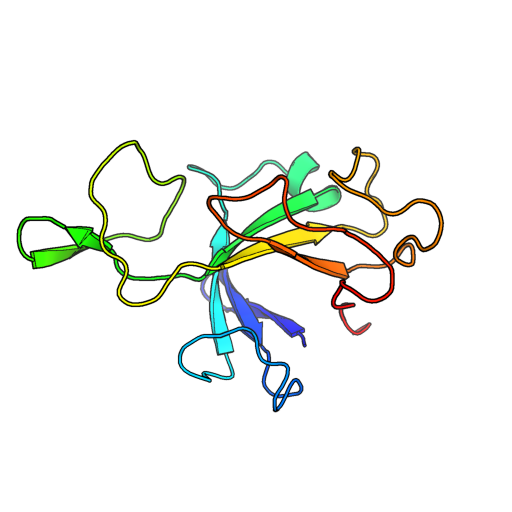A 1 106 ? -10.841 -5.143 9.908 1.00 92.56 106 PRO A O 1
ATOM 786 N N . GLN A 1 107 ? -9.276 -6.716 10.202 1.00 89.75 107 GLN A N 1
ATOM 787 C CA . GLN A 1 107 ? -9.215 -6.528 11.650 1.00 89.75 107 GLN A CA 1
ATOM 788 C C . GLN A 1 107 ? -8.622 -5.152 11.983 1.00 89.75 107 GLN A C 1
ATOM 790 O O . GLN A 1 107 ? -7.721 -4.684 11.287 1.00 89.75 107 GLN A O 1
ATOM 795 N N . ALA A 1 108 ? -9.073 -4.542 13.084 1.00 85.88 108 ALA A N 1
ATOM 796 C CA . ALA A 1 108 ? -8.561 -3.268 13.597 1.00 85.88 108 ALA A CA 1
ATOM 797 C C . ALA A 1 108 ? -7.153 -3.420 14.212 1.00 85.88 108 ALA A C 1
ATOM 799 O O . ALA A 1 108 ? -6.954 -3.328 15.422 1.00 85.88 108 ALA A O 1
ATOM 800 N N . ARG A 1 109 ? -6.174 -3.718 13.360 1.00 87.75 109 ARG A N 1
ATOM 801 C CA . ARG A 1 109 ? -4.745 -3.844 13.660 1.00 87.75 109 ARG A CA 1
ATOM 802 C C . ARG A 1 109 ? -3.940 -3.263 12.499 1.00 87.75 109 ARG A C 1
ATOM 804 O O . ARG A 1 109 ? -4.510 -2.995 11.450 1.00 87.75 109 ARG A O 1
ATOM 811 N N . ASP A 1 110 ? -2.633 -3.083 12.663 1.00 85.25 110 ASP A N 1
ATOM 812 C CA . ASP A 1 110 ? -1.788 -2.639 11.551 1.00 85.25 110 ASP A CA 1
ATOM 813 C C . ASP A 1 110 ? -1.851 -3.635 10.384 1.00 85.25 110 ASP A C 1
ATOM 815 O O . ASP A 1 110 ? -1.505 -4.815 10.526 1.00 85.25 110 ASP A O 1
ATOM 819 N N . TYR A 1 111 ? -2.267 -3.149 9.217 1.00 87.44 111 TYR A N 1
ATOM 820 C CA . TYR A 1 111 ? -2.267 -3.930 7.986 1.00 87.44 111 TYR A CA 1
ATOM 821 C C . TYR A 1 111 ? -1.803 -3.106 6.792 1.00 87.44 111 TYR A C 1
ATOM 823 O O . TYR A 1 111 ? -1.771 -1.875 6.802 1.00 87.44 111 TYR A O 1
ATOM 831 N N . LEU A 1 112 ? -1.430 -3.828 5.750 1.00 86.75 112 LEU A N 1
ATOM 832 C CA . LEU A 1 112 ? -1.039 -3.318 4.458 1.00 86.75 112 LEU A CA 1
ATOM 833 C C . LEU A 1 112 ? -1.992 -3.870 3.410 1.00 86.75 112 LEU A C 1
ATOM 835 O O . LEU A 1 112 ? -2.340 -5.047 3.454 1.00 86.75 112 LEU A O 1
ATOM 839 N N . TYR A 1 113 ? -2.354 -3.064 2.426 1.00 87.25 113 TYR A N 1
ATOM 840 C CA . TYR A 1 113 ? -2.949 -3.587 1.206 1.00 87.25 113 TYR A CA 1
ATOM 841 C C . TYR A 1 113 ? -2.211 -3.077 -0.017 1.00 87.25 113 TYR A C 1
ATOM 843 O O . TYR A 1 113 ? -1.685 -1.960 -0.048 1.00 87.25 113 TYR A O 1
ATOM 851 N N . ILE A 1 114 ? -2.161 -3.949 -1.014 1.00 82.69 114 ILE A N 1
ATOM 852 C CA . ILE A 1 114 ? -1.501 -3.716 -2.287 1.00 82.69 114 ILE A CA 1
ATOM 853 C C . ILE A 1 114 ? -2.550 -3.232 -3.267 1.00 82.69 114 ILE A C 1
ATOM 855 O O . ILE A 1 114 ? -3.644 -3.793 -3.336 1.00 82.69 114 ILE A O 1
ATOM 859 N N . HIS A 1 115 ? -2.222 -2.207 -4.043 1.00 76.44 115 HIS A N 1
ATOM 860 C CA . HIS A 1 115 ? -3.098 -1.776 -5.117 1.00 76.44 115 HIS A CA 1
ATOM 861 C C . HIS A 1 115 ? -2.315 -1.283 -6.335 1.00 76.44 115 HIS A C 1
ATOM 863 O O . HIS A 1 115 ? -1.204 -0.762 -6.195 1.00 76.44 115 HIS A O 1
ATOM 869 N N . PRO A 1 116 ? -2.884 -1.430 -7.546 1.00 67.31 116 PRO A N 1
ATOM 870 C CA . PRO A 1 116 ? -2.241 -0.937 -8.751 1.00 67.31 116 PRO A CA 1
ATOM 871 C C . PRO A 1 116 ? -2.047 0.579 -8.686 1.00 67.31 116 PRO A C 1
ATOM 873 O O . PRO A 1 116 ? -2.930 1.311 -8.226 1.00 67.31 116 PRO A O 1
ATOM 876 N N . ILE A 1 117 ? -0.911 1.051 -9.201 1.00 68.75 117 ILE A N 1
ATOM 877 C CA . ILE A 1 117 ? -0.605 2.483 -9.256 1.00 68.75 117 ILE A CA 1
ATOM 878 C C . ILE A 1 117 ? -1.596 3.251 -10.151 1.00 68.75 117 ILE A C 1
ATOM 880 O O . ILE A 1 117 ? -1.980 4.364 -9.793 1.00 68.75 117 ILE A O 1
ATOM 884 N N . ASP A 1 118 ? -2.069 2.616 -11.232 1.00 65.44 118 ASP A N 1
ATOM 885 C CA . ASP A 1 118 ? -2.928 3.222 -12.265 1.00 65.44 118 ASP A CA 1
ATOM 886 C C . ASP A 1 118 ? -4.406 2.800 -12.185 1.00 65.44 118 ASP A C 1
ATOM 888 O O . ASP A 1 118 ? -5.240 3.308 -12.931 1.00 65.44 118 ASP A O 1
ATOM 892 N N . ALA A 1 119 ? -4.762 1.873 -11.289 1.00 62.53 119 ALA A N 1
ATOM 893 C CA . ALA A 1 119 ? -6.113 1.306 -11.207 1.00 62.53 119 ALA A CA 1
ATOM 894 C C . ALA A 1 119 ? -6.617 1.236 -9.758 1.00 62.53 119 ALA A C 1
ATOM 896 O O . ALA A 1 119 ? -6.960 0.172 -9.239 1.00 62.53 119 ALA A O 1
ATOM 897 N N . ARG A 1 120 ? -6.690 2.406 -9.104 1.00 59.22 120 ARG A N 1
ATOM 898 C CA . ARG A 1 120 ? -7.170 2.563 -7.716 1.00 59.22 120 ARG A CA 1
ATOM 899 C C . ARG A 1 120 ? -8.627 2.105 -7.519 1.00 59.22 120 ARG A C 1
ATOM 901 O O . ARG A 1 120 ? -9.044 1.897 -6.393 1.00 59.22 120 ARG A O 1
ATOM 908 N N . GLU A 1 121 ? -9.415 1.930 -8.572 1.00 60.50 121 GLU A N 1
ATOM 909 C CA . GLU A 1 121 ? -10.820 1.505 -8.447 1.00 60.50 121 GLU A CA 1
ATOM 910 C C . GLU A 1 121 ? -11.016 -0.015 -8.556 1.00 60.50 121 GLU A C 1
ATOM 912 O O . GLU A 1 121 ? -12.083 -0.518 -8.230 1.00 60.50 121 GLU A O 1
ATOM 917 N N . ALA A 1 122 ? -9.995 -0.765 -8.984 1.00 65.88 122 ALA A N 1
ATOM 918 C CA . ALA A 1 122 ? -10.131 -2.191 -9.298 1.00 65.88 122 ALA A CA 1
ATOM 919 C C . ALA A 1 122 ? -9.769 -3.142 -8.140 1.00 65.88 122 ALA A C 1
ATOM 921 O O . ALA A 1 122 ? -9.812 -4.357 -8.321 1.00 65.88 122 ALA A O 1
ATOM 922 N N . TYR A 1 123 ? -9.381 -2.618 -6.972 1.00 77.56 123 TYR A N 1
ATOM 923 C CA . TYR A 1 123 ? -8.988 -3.431 -5.816 1.00 77.56 123 TYR A CA 1
ATOM 924 C C . TYR A 1 123 ? -10.054 -3.392 -4.721 1.00 77.56 123 TYR A C 1
ATOM 926 O O . TYR A 1 123 ? -10.685 -2.360 -4.514 1.00 77.56 123 TYR A O 1
ATOM 934 N N . THR A 1 124 ? -10.209 -4.493 -3.987 1.00 87.88 124 THR A N 1
ATOM 935 C CA . THR A 1 124 ? -11.082 -4.594 -2.808 1.00 87.88 124 THR A CA 1
ATOM 936 C C . THR A 1 124 ? -10.231 -4.777 -1.557 1.00 87.88 124 THR A C 1
ATOM 938 O O . THR A 1 124 ? -9.343 -5.632 -1.531 1.00 87.88 124 THR A O 1
ATOM 941 N N . VAL A 1 125 ? -10.504 -3.997 -0.509 1.00 90.56 125 VAL A N 1
ATOM 942 C CA . VAL A 1 125 ? -9.849 -4.135 0.801 1.00 90.56 125 VAL A CA 1
ATOM 943 C C . VAL A 1 125 ? -10.743 -4.962 1.712 1.00 90.56 125 VAL A C 1
ATOM 945 O O . VAL A 1 125 ? -11.832 -4.526 2.066 1.00 90.56 125 VAL A O 1
ATOM 948 N N . SER A 1 126 ? -10.287 -6.145 2.101 1.00 92.88 126 SER A N 1
ATOM 949 C CA . SER A 1 126 ? -11.032 -7.101 2.923 1.00 92.88 126 SER A CA 1
ATOM 950 C C . SER A 1 126 ? -10.076 -7.867 3.831 1.00 92.88 126 SER A C 1
ATOM 952 O O . SER A 1 126 ? -8.864 -7.821 3.629 1.00 92.88 126 SER A O 1
ATOM 954 N N . HIS A 1 127 ? -10.598 -8.610 4.804 1.00 90.62 127 HIS A N 1
ATOM 955 C CA . HIS A 1 127 ? -9.781 -9.475 5.656 1.00 90.62 127 HIS A CA 1
ATOM 956 C C . HIS A 1 127 ? -8.834 -10.392 4.861 1.00 90.62 127 HIS A C 1
ATOM 958 O O . HIS A 1 127 ? -7.711 -10.618 5.309 1.00 90.62 127 HIS A O 1
ATOM 964 N N . ASP A 1 128 ? -9.269 -10.855 3.687 1.00 89.25 128 ASP A N 1
ATOM 965 C CA . ASP A 1 128 ? -8.566 -11.847 2.867 1.00 89.25 128 ASP A CA 1
ATOM 966 C C . ASP A 1 128 ? -7.558 -11.228 1.888 1.00 89.25 128 ASP A C 1
ATOM 968 O O . ASP A 1 128 ? -6.707 -11.927 1.345 1.00 89.25 128 ASP A O 1
ATOM 972 N N . THR A 1 129 ? -7.649 -9.920 1.637 1.00 87.31 129 THR A N 1
ATOM 973 C CA . THR A 1 129 ? -6.808 -9.222 0.648 1.00 87.31 129 THR A CA 1
ATOM 974 C C . THR A 1 129 ? -5.726 -8.351 1.278 1.00 87.31 129 THR A C 1
ATOM 976 O O . THR A 1 129 ? -4.901 -7.779 0.563 1.00 87.31 129 THR A O 1
ATOM 979 N N . VAL A 1 130 ? -5.713 -8.237 2.610 1.00 87.75 130 VAL A N 1
ATOM 980 C CA . VAL A 1 130 ? -4.708 -7.461 3.341 1.00 87.75 130 VAL A CA 1
ATOM 981 C C . VAL A 1 130 ? -3.628 -8.342 3.952 1.00 87.75 130 VAL A C 1
ATOM 983 O O . VAL A 1 130 ? -3.849 -9.482 4.351 1.00 87.75 130 VAL A O 1
ATOM 986 N N . LEU A 1 131 ? -2.446 -7.758 4.098 1.00 83.81 131 LEU A N 1
ATOM 987 C CA . LEU A 1 131 ? -1.313 -8.344 4.789 1.00 83.81 131 LEU A CA 1
ATOM 988 C C . LEU A 1 131 ? -1.210 -7.700 6.166 1.00 83.81 131 LEU A C 1
ATOM 990 O O . LEU A 1 131 ? -0.955 -6.504 6.295 1.00 83.81 131 LEU A O 1
ATOM 994 N N . TYR A 1 132 ? -1.413 -8.485 7.214 1.00 82.00 132 TYR A N 1
ATOM 995 C CA . TYR A 1 132 ? -1.267 -7.990 8.575 1.00 82.00 132 TYR A CA 1
ATOM 996 C C . TYR A 1 132 ? 0.202 -7.892 8.958 1.00 82.00 132 TYR A C 1
ATOM 998 O O . TYR A 1 132 ? 1.001 -8.772 8.635 1.00 82.00 132 TYR A O 1
ATOM 1006 N N . ARG A 1 133 ? 0.557 -6.819 9.663 1.00 70.06 133 ARG A N 1
ATOM 1007 C CA . ARG A 1 133 ? 1.881 -6.711 10.264 1.00 70.06 133 ARG A CA 1
ATOM 1008 C C . ARG A 1 133 ? 1.910 -7.587 11.513 1.00 70.06 133 ARG A C 1
ATOM 1010 O O . ARG A 1 133 ? 1.020 -7.478 12.357 1.00 70.06 133 ARG A O 1
ATOM 1017 N N . ASP A 1 134 ? 2.923 -8.438 11.632 1.00 62.09 134 ASP A N 1
ATOM 1018 C CA . ASP A 1 134 ? 3.136 -9.199 12.861 1.00 62.09 134 ASP A CA 1
ATOM 1019 C C . ASP A 1 134 ? 3.349 -8.235 14.037 1.00 62.09 134 ASP A C 1
ATOM 1021 O O . ASP A 1 134 ? 4.044 -7.220 13.910 1.00 62.09 134 ASP A O 1
ATOM 1025 N N . ALA A 1 135 ? 2.727 -8.537 15.179 1.00 51.72 135 ALA A N 1
ATOM 1026 C CA . ALA A 1 135 ? 3.001 -7.825 16.420 1.00 51.72 135 ALA A CA 1
ATOM 1027 C C . ALA A 1 135 ? 4.455 -8.119 16.821 1.00 51.72 135 ALA A C 1
ATOM 1029 O O . ALA A 1 135 ? 4.797 -9.279 17.054 1.00 51.72 135 ALA A O 1
ATOM 1030 N N . GLN A 1 136 ? 5.304 -7.088 16.836 1.00 45.44 136 GLN A N 1
ATOM 1031 C CA . GLN A 1 136 ? 6.645 -7.181 17.419 1.00 45.44 136 GLN A CA 1
ATOM 1032 C C . GLN A 1 136 ? 6.578 -7.202 18.943 1.00 45.44 136 GLN A C 1
ATOM 1034 O O . GLN A 1 136 ? 5.729 -6.470 19.502 1.00 45.44 136 GLN A O 1
#

Secondary structure (DSSP, 8-state):
-EEEE-TTS-EEEE-TT-GGG---TT--SEEEEEESSSSPPPHHHHHSEEEEEE---EE-TTS-EE---S---SS--EESSPPEEEEEE-TT--SPPTTB-SSSPPPSS-EEEEEESS-TTS--B-TTTEEEPP--

Foldseek 3Di:
DAWDQDPVRWIKDAQVVVVPNDPFPVPDRMFTKDFLAPDPDDVVCVQAKTKIKTFWWWQDPVRDTDDDDHDDDPDPTDTPGFMKIKMWGALRHPDDDPQEDPVAGADSHTKMAIDHPPCSNPDHHGNVRIGGHDDD

Organism: NCBI:txid1690

Sequence (136 aa):
MTISATTSGTMMLDLTGMGEDNPLPSGASQVEMGYFYQSPPPASVLDNQLEMVTHWAIQTASGTFEGTYATPGAGSYTFTEPPIRFTRVSPANTETIANLDTANPPQARDYLYIHPIDAREAYTVSHDTVLYRDAQ

Radius of gyration: 15.24 Å; chains: 1; bounding box: 39×34×40 Å